Protein AF-A0A1I4SY49-F1 (afdb_monomer)

Mean predicted aligned error: 6.99 Å

pLDDT: mean 83.13, std 15.23, range [40.5, 94.81]

Organism: NCBI:txid758825

Sequence (62 aa):
MRNSWPAHRLGGNESYPNLFQPYGGFPDGVKVDNGYITLPDLPGIGFEGKADLYAEMIKLAV

InterPro domains:
  IPR036849 Enolase-like, C-terminal domain superfamily [G3DSA:3.20.20.120] (4-61)
  IPR036849 Enolase-like, C-terminal domain super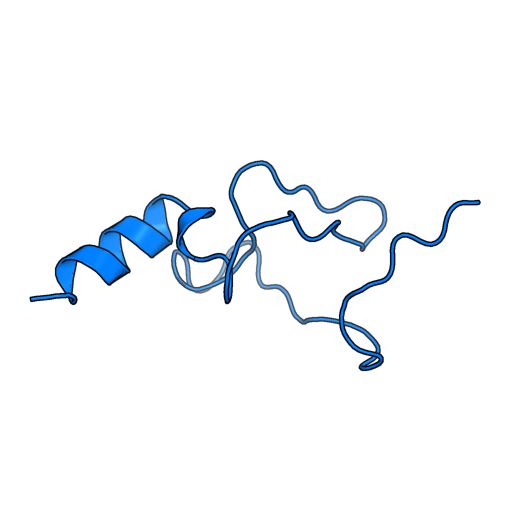family [SSF51604] (18-57)

Solvent-accessible surface area (backbone atoms only — not comparable to full-atom values): 4383 Å² total; per-residue (Å²): 136,82,86,83,73,89,68,74,100,68,90,76,80,91,79,44,93,90,47,65,75,60,81,48,70,71,38,66,89,64,58,79,55,97,92,40,65,73,83,74,99,50,76,84,93,31,56,80,46,21,67,70,38,31,55,56,54,52,75,70,59,128

Radius of gyration: 13.06 Å; Cα contacts (8 Å, |Δi|>4): 39; chains: 1; bounding box: 25×21×43 Å

Structure (mmCIF, N/CA/C/O backbone):
data_AF-A0A1I4SY49-F1
#
_entry.id   AF-A0A1I4SY49-F1
#
loop_
_atom_site.group_PDB
_atom_site.id
_atom_site.type_symbol
_atom_site.label_atom_id
_atom_site.label_alt_id
_atom_site.label_comp_id
_atom_site.label_asym_id
_atom_site.label_entity_id
_atom_site.label_seq_id
_atom_site.pdbx_PDB_ins_code
_atom_site.Cartn_x
_atom_site.Cartn_y
_atom_site.Cartn_z
_atom_site.occupancy
_atom_site.B_iso_or_equiv
_atom_site.auth_seq_id
_atom_site.auth_comp_id
_atom_site.auth_asym_id
_atom_site.auth_atom_id
_atom_site.pdbx_PDB_model_num
ATOM 1 N N . MET A 1 1 ? 0.139 -8.006 -26.357 1.00 40.97 1 MET A N 1
ATOM 2 C CA . MET A 1 1 ? 0.792 -7.173 -25.326 1.00 40.97 1 MET A CA 1
ATOM 3 C C . MET A 1 1 ? -0.303 -6.329 -24.693 1.00 40.97 1 MET A C 1
ATOM 5 O O . MET A 1 1 ? -0.742 -5.369 -25.308 1.00 40.97 1 MET A O 1
ATOM 9 N N . ARG A 1 2 ? -0.905 -6.798 -23.593 1.00 40.50 2 ARG A N 1
ATOM 10 C CA . ARG A 1 2 ? -2.047 -6.115 -22.967 1.00 40.50 2 ARG A CA 1
ATOM 11 C C . ARG A 1 2 ? -1.511 -5.147 -21.919 1.00 40.50 2 ARG A C 1
ATOM 13 O O . ARG A 1 2 ? -0.869 -5.574 -20.970 1.00 40.50 2 ARG A O 1
ATOM 20 N N . ASN A 1 3 ? -1.764 -3.865 -22.152 1.00 42.25 3 ASN A N 1
ATOM 21 C CA . ASN A 1 3 ? -1.413 -2.754 -21.280 1.00 42.25 3 ASN A CA 1
ATOM 22 C C . ASN A 1 3 ? -2.235 -2.832 -19.986 1.00 42.25 3 ASN A C 1
ATOM 24 O O . ASN A 1 3 ? -3.340 -2.300 -19.921 1.00 42.25 3 ASN A O 1
ATOM 28 N N . SER A 1 4 ? -1.719 -3.492 -18.955 1.00 46.41 4 SER A N 1
ATOM 29 C CA . SER A 1 4 ? -2.208 -3.333 -17.585 1.00 46.41 4 SER A CA 1
ATOM 30 C C . SER A 1 4 ? -1.525 -2.114 -16.958 1.00 46.41 4 SER A C 1
ATOM 32 O O . SER A 1 4 ? -0.606 -2.256 -16.160 1.00 46.41 4 SER A O 1
ATOM 34 N N . TRP A 1 5 ? -1.933 -0.905 -17.360 1.00 52.75 5 TRP A N 1
ATOM 35 C CA . TRP A 1 5 ? -1.542 0.328 -16.666 1.00 52.75 5 TRP A CA 1
ATOM 36 C C . TRP A 1 5 ? -2.755 1.199 -16.334 1.00 52.75 5 TRP A C 1
ATOM 38 O O . TRP A 1 5 ? -3.118 2.077 -17.121 1.00 52.75 5 TRP A O 1
ATOM 48 N N . PRO A 1 6 ? -3.363 1.011 -15.153 1.00 51.59 6 PRO A N 1
ATOM 49 C CA . PRO A 1 6 ? -4.230 2.013 -14.569 1.00 51.59 6 PRO A CA 1
ATOM 50 C C . PRO A 1 6 ? -3.717 2.404 -13.176 1.00 51.59 6 PRO A C 1
ATOM 52 O O . PRO A 1 6 ? -4.465 2.398 -12.213 1.00 51.59 6 PRO A O 1
ATOM 55 N N . ALA A 1 7 ? -2.438 2.751 -13.048 1.00 51.25 7 ALA A N 1
ATOM 56 C CA . ALA A 1 7 ? -2.022 3.672 -11.995 1.00 51.25 7 ALA A CA 1
ATOM 57 C C . ALA A 1 7 ? -1.912 5.032 -12.681 1.00 51.25 7 ALA A C 1
ATOM 59 O O . ALA A 1 7 ? -1.276 5.124 -13.731 1.00 51.25 7 ALA A O 1
ATOM 60 N N . HIS A 1 8 ? -2.615 6.049 -12.183 1.00 56.22 8 HIS A N 1
ATOM 61 C CA . HIS A 1 8 ? -2.725 7.387 -12.781 1.00 56.22 8 HIS A CA 1
ATOM 62 C C . HIS A 1 8 ? -1.405 7.833 -13.427 1.00 56.22 8 HIS A C 1
ATOM 64 O O . HIS A 1 8 ? -0.365 7.531 -12.861 1.00 56.22 8 HIS A O 1
ATOM 70 N N . ARG A 1 9 ? -1.445 8.487 -14.602 1.00 59.47 9 ARG A N 1
ATOM 71 C CA . ARG A 1 9 ? -0.327 8.818 -15.528 1.00 59.47 9 ARG A CA 1
ATOM 72 C C . ARG A 1 9 ? 0.883 9.564 -14.905 1.00 59.47 9 ARG A C 1
ATOM 74 O O . ARG A 1 9 ? 1.264 10.632 -15.367 1.00 59.47 9 ARG A O 1
ATOM 81 N N . LEU A 1 10 ? 1.488 9.007 -13.868 1.00 78.81 10 LEU A N 1
ATOM 82 C CA . LEU A 1 10 ? 2.442 9.629 -12.953 1.00 78.81 10 LEU A CA 1
ATOM 83 C C . LEU A 1 10 ? 3.824 8.962 -13.043 1.00 78.81 10 LEU A C 1
ATOM 85 O O . LEU A 1 10 ? 4.767 9.426 -12.420 1.00 78.81 10 LEU A O 1
ATOM 89 N N . GLY A 1 11 ? 3.965 7.902 -13.849 1.00 80.94 11 GLY A N 1
ATOM 90 C CA . GLY A 1 11 ? 5.257 7.302 -14.201 1.00 80.94 11 GLY A CA 1
ATOM 91 C C . GLY A 1 11 ? 5.765 6.201 -13.266 1.00 80.94 11 GLY A C 1
ATOM 92 O O . GLY A 1 11 ? 6.675 5.477 -13.656 1.00 80.94 11 GLY A O 1
ATOM 93 N N . GLY A 1 12 ? 5.169 6.007 -12.087 1.00 83.81 12 GLY A N 1
ATOM 94 C CA . GLY A 1 12 ? 5.528 4.914 -11.179 1.00 83.81 12 GLY A CA 1
ATOM 95 C C . GLY A 1 12 ? 5.072 5.146 -9.740 1.00 83.81 12 GLY A C 1
ATOM 96 O O . GLY A 1 12 ? 4.377 6.117 -9.452 1.00 83.81 12 GLY A O 1
ATOM 97 N N . ASN A 1 13 ? 5.472 4.237 -8.850 1.00 85.56 13 ASN A N 1
ATOM 98 C CA . ASN A 1 13 ? 5.298 4.339 -7.402 1.00 85.56 13 ASN A CA 1
ATOM 99 C C . ASN A 1 13 ? 6.548 3.785 -6.706 1.00 85.56 13 ASN A C 1
ATOM 101 O O . ASN A 1 13 ? 7.065 2.744 -7.114 1.00 85.56 13 ASN A O 1
ATOM 105 N N . GLU A 1 14 ? 7.016 4.459 -5.661 1.00 88.44 14 GLU A N 1
ATOM 106 C CA . GLU A 1 14 ? 8.158 3.998 -4.874 1.00 88.44 14 GLU A CA 1
ATOM 107 C C . GLU A 1 14 ? 7.735 2.870 -3.924 1.00 88.44 14 GLU A C 1
ATOM 109 O O . GLU A 1 14 ? 6.657 2.905 -3.328 1.00 88.44 14 GLU A O 1
ATOM 114 N N . SER A 1 15 ? 8.570 1.838 -3.797 1.00 85.62 15 SER A N 1
ATOM 115 C CA . SER A 1 15 ? 8.292 0.693 -2.933 1.00 85.62 15 SER A CA 1
ATOM 116 C C . SER A 1 15 ? 9.515 0.336 -2.101 1.00 85.62 15 SER A C 1
ATOM 118 O O . SER A 1 15 ? 10.630 0.262 -2.617 1.00 85.62 15 SER A O 1
ATOM 120 N N . TYR A 1 16 ? 9.279 0.072 -0.815 1.00 87.00 16 TYR A N 1
ATOM 121 C CA . TYR A 1 16 ? 10.289 -0.297 0.170 1.00 87.00 16 TYR A CA 1
ATOM 122 C C . TYR A 1 16 ? 9.955 -1.677 0.759 1.00 87.00 16 TYR A C 1
ATOM 124 O O . TYR A 1 16 ? 9.280 -1.752 1.784 1.00 87.00 16 TYR A O 1
ATOM 132 N N . PRO A 1 17 ? 10.397 -2.791 0.144 1.00 82.38 17 PRO A N 1
ATOM 133 C CA . PRO A 1 17 ? 9.933 -4.130 0.526 1.00 82.38 17 PRO A CA 1
ATOM 134 C C . PRO A 1 17 ? 10.187 -4.485 1.997 1.00 82.38 17 PRO A C 1
ATOM 136 O O . PRO A 1 17 ? 9.346 -5.099 2.647 1.00 82.38 17 PRO A O 1
ATOM 139 N N . ASN A 1 18 ? 11.331 -4.049 2.529 1.00 81.19 18 ASN A N 1
ATOM 140 C CA . ASN A 1 18 ? 11.822 -4.462 3.844 1.00 81.19 18 ASN A CA 1
ATOM 141 C C . ASN A 1 18 ? 11.866 -3.323 4.876 1.00 81.19 18 ASN A C 1
ATOM 143 O O . ASN A 1 18 ? 12.391 -3.522 5.968 1.00 81.19 18 ASN A O 1
ATOM 147 N N . LEU A 1 19 ? 11.365 -2.129 4.546 1.00 84.06 19 LEU A N 1
ATOM 148 C CA . LEU A 1 19 ? 11.372 -0.978 5.454 1.00 84.06 19 LEU A CA 1
ATOM 149 C C . LEU A 1 19 ? 9.939 -0.521 5.733 1.00 84.06 19 LEU A C 1
ATOM 151 O O . LEU A 1 19 ? 9.082 -0.576 4.857 1.00 84.06 19 LEU A O 1
ATOM 155 N N . PHE A 1 20 ? 9.703 -0.050 6.959 1.00 86.69 20 PHE A N 1
ATOM 156 C CA . PHE A 1 20 ? 8.438 0.560 7.396 1.00 86.69 20 PHE A CA 1
ATOM 157 C C . PHE A 1 20 ? 7.203 -0.355 7.356 1.00 86.69 20 PHE A C 1
ATOM 159 O O . PHE A 1 20 ? 6.078 0.131 7.254 1.00 86.69 20 PHE A O 1
ATOM 166 N N . GLN A 1 21 ? 7.381 -1.673 7.471 1.00 90.19 21 GLN A N 1
ATOM 167 C CA . GLN A 1 21 ? 6.252 -2.585 7.685 1.00 90.19 21 GLN A CA 1
ATOM 168 C C . GLN A 1 21 ? 5.545 -2.267 9.021 1.00 90.19 21 GLN A C 1
ATOM 170 O O . GLN A 1 21 ? 6.234 -1.954 9.996 1.00 90.19 21 GLN A O 1
ATOM 175 N N . PRO A 1 22 ? 4.201 -2.341 9.091 1.00 91.06 22 PRO A N 1
ATOM 176 C CA . PRO A 1 22 ? 3.270 -2.779 8.040 1.00 91.06 22 PRO A CA 1
ATOM 177 C C . PRO A 1 22 ? 2.787 -1.665 7.081 1.00 91.06 22 PRO A C 1
ATOM 179 O O . PRO A 1 22 ? 1.943 -1.928 6.229 1.00 91.06 22 PRO A O 1
ATOM 182 N N . TYR A 1 23 ? 3.287 -0.432 7.199 1.00 89.56 23 TYR A N 1
ATOM 183 C CA . TYR A 1 23 ? 2.745 0.767 6.532 1.00 89.56 23 TYR A CA 1
ATOM 184 C C . TYR A 1 23 ? 3.168 0.957 5.068 1.00 89.56 23 TYR A C 1
ATOM 186 O O . TYR A 1 23 ? 2.576 1.766 4.357 1.00 89.56 23 TYR A O 1
ATOM 194 N N . GLY A 1 24 ? 4.196 0.237 4.617 1.00 86.38 24 GLY A N 1
ATOM 195 C CA . GLY A 1 24 ? 4.615 0.182 3.217 1.00 86.38 24 GLY A CA 1
ATOM 196 C C . GLY A 1 24 ? 4.164 -1.100 2.511 1.00 86.38 24 GLY A C 1
ATOM 197 O O . GLY A 1 24 ? 3.669 -2.038 3.131 1.00 86.38 24 GLY A O 1
ATOM 198 N N . GLY A 1 25 ? 4.404 -1.173 1.203 1.00 90.19 25 GLY A N 1
ATOM 199 C CA . GLY A 1 25 ? 4.114 -2.359 0.392 1.00 90.19 25 GLY A CA 1
ATOM 200 C C . GLY A 1 25 ? 2.762 -2.306 -0.321 1.00 90.19 25 GLY A C 1
ATOM 201 O O . GLY A 1 25 ? 2.195 -1.236 -0.528 1.00 90.19 25 GLY A O 1
ATOM 202 N N . PHE A 1 26 ? 2.286 -3.471 -0.753 1.00 90.94 26 PHE A N 1
ATOM 203 C CA . PHE A 1 26 ? 1.075 -3.644 -1.562 1.00 90.94 26 PHE A CA 1
ATOM 204 C C . PHE A 1 26 ? 0.120 -4.636 -0.880 1.00 90.94 26 PHE A C 1
ATOM 206 O O . PHE A 1 26 ? 0.559 -5.331 0.039 1.00 90.94 26 PHE A O 1
ATOM 213 N N . PRO A 1 27 ? -1.153 -4.721 -1.317 1.00 92.44 27 PRO A N 1
ATOM 214 C CA . PRO A 1 27 ? -2.085 -5.740 -0.843 1.00 92.44 27 PRO A CA 1
ATOM 215 C C . PRO A 1 27 ? -1.507 -7.158 -0.898 1.00 92.44 27 PRO A C 1
ATOM 217 O O . PRO A 1 27 ? -0.708 -7.492 -1.778 1.00 92.44 27 PRO A O 1
ATOM 220 N N . ASP A 1 28 ? -1.940 -8.001 0.031 1.00 89.25 28 ASP A N 1
ATOM 221 C CA . ASP A 1 28 ? -1.493 -9.379 0.153 1.00 89.25 28 ASP A CA 1
ATOM 222 C C . ASP A 1 28 ? -1.752 -10.153 -1.145 1.00 89.25 28 ASP A C 1
ATOM 224 O O . ASP A 1 28 ? -2.779 -10.013 -1.812 1.00 89.25 28 ASP A O 1
ATOM 228 N N . GLY A 1 29 ? -0.782 -10.978 -1.539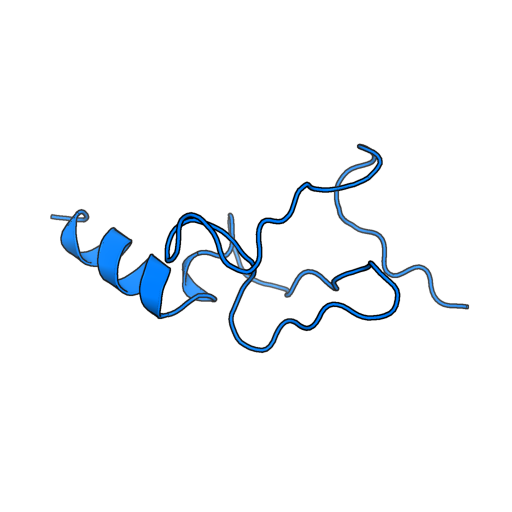 1.00 87.75 29 GLY A N 1
ATOM 229 C CA . GLY A 1 29 ? -0.842 -11.750 -2.781 1.00 87.75 29 GLY A CA 1
ATOM 230 C C . GLY A 1 29 ? -0.486 -10.965 -4.050 1.00 87.75 29 GLY A C 1
ATOM 231 O O . GLY A 1 29 ? -0.217 -11.599 -5.075 1.00 87.75 29 GLY A O 1
ATOM 232 N N . VAL A 1 30 ? -0.390 -9.630 -3.998 1.00 89.62 30 VAL A N 1
ATOM 233 C CA . VAL A 1 30 ? 0.182 -8.838 -5.096 1.00 89.62 30 VAL A CA 1
ATOM 234 C C . VAL A 1 30 ? 1.679 -9.117 -5.179 1.00 89.62 30 VAL A C 1
ATOM 236 O O . VAL A 1 30 ? 2.421 -8.990 -4.206 1.00 89.62 30 VAL A O 1
ATOM 239 N N . LYS A 1 31 ? 2.135 -9.502 -6.371 1.00 89.62 31 LYS A N 1
ATOM 240 C CA . LYS A 1 31 ? 3.547 -9.752 -6.662 1.00 89.62 31 LYS A CA 1
ATOM 241 C C . LYS A 1 31 ? 4.063 -8.710 -7.636 1.00 89.62 31 LYS A C 1
ATOM 243 O O . LYS A 1 31 ? 3.353 -8.306 -8.555 1.00 89.62 31 LYS A O 1
ATOM 248 N N . VAL A 1 32 ? 5.315 -8.314 -7.437 1.00 88.94 32 VAL A N 1
ATOM 249 C CA . VAL A 1 32 ? 6.061 -7.546 -8.431 1.00 88.94 32 VAL A CA 1
ATOM 250 C C . VAL A 1 32 ? 6.491 -8.509 -9.535 1.00 88.94 32 VAL A C 1
ATOM 252 O O . VAL A 1 32 ? 7.216 -9.466 -9.267 1.00 88.94 32 VAL A O 1
ATOM 255 N N . ASP A 1 33 ? 6.048 -8.254 -10.762 1.00 90.50 33 ASP A N 1
ATOM 256 C CA . ASP A 1 33 ? 6.471 -8.959 -11.970 1.00 90.50 33 ASP A CA 1
ATOM 257 C C . ASP A 1 33 ? 7.116 -7.957 -12.930 1.00 90.50 33 ASP A C 1
ATOM 259 O O . ASP A 1 33 ? 6.518 -6.945 -13.299 1.00 90.50 33 ASP A O 1
ATOM 263 N N . ASN A 1 34 ? 8.374 -8.218 -13.287 1.00 89.75 34 ASN A N 1
ATOM 264 C CA . ASN A 1 34 ? 9.176 -7.376 -14.170 1.00 89.75 34 ASN A CA 1
ATOM 265 C C . ASN A 1 34 ? 9.162 -5.875 -13.794 1.00 89.75 34 ASN A C 1
ATOM 267 O O . ASN A 1 34 ? 9.074 -5.006 -14.657 1.00 89.75 34 ASN A O 1
ATOM 271 N N . GLY A 1 35 ? 9.214 -5.570 -12.491 1.00 88.44 35 GLY A N 1
ATOM 272 C CA . GLY A 1 35 ? 9.206 -4.196 -11.971 1.00 88.44 35 GLY A CA 1
ATOM 273 C C . GLY A 1 35 ? 7.827 -3.53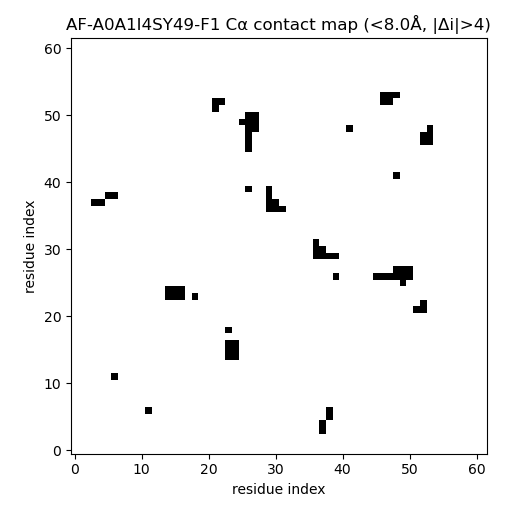0 -11.907 1.00 88.44 35 GLY A C 1
ATOM 274 O O . GLY A 1 35 ? 7.737 -2.365 -11.526 1.00 88.44 35 GLY A O 1
ATOM 275 N N . TYR A 1 36 ? 6.756 -4.255 -12.230 1.00 88.38 36 TYR A N 1
ATOM 276 C CA . TYR A 1 36 ? 5.387 -3.752 -12.213 1.00 88.38 36 TYR A CA 1
ATOM 277 C C . TYR A 1 36 ? 4.501 -4.570 -11.278 1.00 88.38 36 TYR A C 1
ATOM 279 O O . TYR A 1 36 ? 4.720 -5.758 -11.052 1.00 88.38 36 TYR A O 1
ATOM 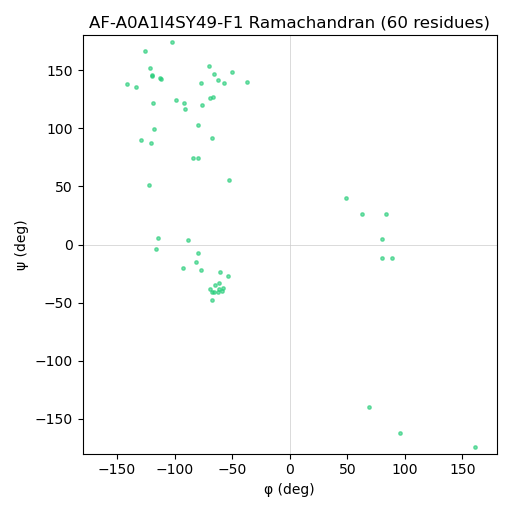287 N N . ILE A 1 37 ? 3.468 -3.925 -10.744 1.00 89.00 37 ILE A N 1
ATOM 288 C CA . ILE A 1 37 ? 2.405 -4.574 -9.977 1.00 89.00 37 ILE A CA 1
ATOM 289 C C . ILE A 1 37 ? 1.073 -4.331 -10.674 1.00 89.00 37 ILE A C 1
ATOM 291 O O . ILE A 1 37 ? 0.855 -3.276 -11.272 1.00 89.00 37 ILE A O 1
ATOM 295 N N . THR A 1 38 ? 0.176 -5.310 -10.591 1.00 89.25 38 THR A N 1
ATOM 296 C CA . THR A 1 38 ? -1.217 -5.124 -11.004 1.00 89.25 38 THR A CA 1
ATOM 297 C C . THR A 1 38 ? -2.014 -4.692 -9.786 1.00 89.25 38 THR A C 1
ATOM 299 O O . THR A 1 38 ? -2.030 -5.406 -8.784 1.00 89.25 38 THR A O 1
ATOM 302 N N . LEU A 1 39 ? -2.651 -3.523 -9.864 1.00 88.06 39 LEU A N 1
ATOM 303 C CA . LEU A 1 39 ? -3.533 -3.059 -8.801 1.00 88.06 39 LEU A CA 1
ATOM 304 C C . LEU A 1 39 ? -4.766 -3.973 -8.733 1.00 88.06 39 LEU A C 1
ATOM 306 O O . LEU A 1 39 ? -5.401 -4.191 -9.770 1.00 88.06 39 LEU A O 1
ATOM 310 N N . PRO A 1 40 ? -5.091 -4.531 -7.556 1.00 87.38 40 PRO A N 1
ATOM 311 C CA . PRO A 1 40 ? -6.310 -5.301 -7.387 1.00 87.38 40 PRO A CA 1
ATOM 312 C C . PRO A 1 40 ? -7.530 -4.376 -7.453 1.00 87.38 40 PRO A C 1
ATOM 314 O O . PRO A 1 40 ? -7.446 -3.193 -7.123 1.00 87.38 40 PRO A O 1
ATOM 317 N N . ASP A 1 41 ? -8.670 -4.930 -7.860 1.00 91.75 41 ASP A N 1
ATOM 318 C CA . ASP A 1 41 ? -9.947 -4.214 -7.894 1.00 91.75 41 ASP A CA 1
ATOM 319 C C . ASP A 1 41 ? -10.557 -4.170 -6.484 1.00 91.75 41 ASP A C 1
ATOM 321 O O . ASP A 1 41 ? -11.447 -4.946 -6.136 1.00 91.75 41 ASP A O 1
ATOM 325 N N . LEU A 1 42 ? -9.977 -3.322 -5.631 1.00 90.81 42 LEU A N 1
ATOM 326 C CA . LEU A 1 42 ? -10.437 -3.068 -4.268 1.00 90.81 42 LEU A CA 1
ATOM 327 C C . LEU A 1 42 ? -10.993 -1.644 -4.162 1.00 90.81 42 LEU A C 1
ATOM 329 O O . LEU A 1 42 ? -10.434 -0.720 -4.759 1.00 90.81 42 LEU A O 1
ATOM 333 N N . PRO A 1 43 ? -12.073 -1.435 -3.392 1.00 93.06 43 PRO A N 1
ATOM 334 C CA . PRO A 1 43 ? -12.616 -0.103 -3.188 1.00 93.06 43 PRO A CA 1
ATOM 335 C C . PRO A 1 43 ? -11.635 0.788 -2.410 1.00 93.06 43 PRO A C 1
ATOM 337 O O . PRO A 1 43 ? -10.926 0.339 -1.510 1.00 93.06 43 PRO A O 1
ATOM 340 N N . GLY A 1 44 ? -11.642 2.086 -2.719 1.00 92.56 44 GLY A N 1
ATOM 341 C CA . GLY A 1 44 ? -10.826 3.075 -2.014 1.00 92.56 44 GLY A CA 1
ATOM 342 C C . GLY A 1 44 ? -9.325 2.915 -2.272 1.00 92.56 44 GLY A C 1
ATOM 343 O O . GLY A 1 44 ? -8.903 2.687 -3.402 1.00 92.56 44 GLY A O 1
ATOM 344 N N . ILE A 1 45 ? -8.515 3.090 -1.222 1.00 92.06 45 ILE A N 1
ATOM 345 C CA . ILE A 1 45 ? -7.051 2.924 -1.293 1.00 92.06 45 ILE A CA 1
ATOM 346 C C . ILE A 1 45 ? -6.663 1.431 -1.291 1.00 92.06 45 ILE A C 1
ATOM 348 O O . ILE A 1 45 ? -5.590 1.076 -1.775 1.00 92.06 45 ILE A O 1
ATOM 352 N N . GLY A 1 46 ? -7.541 0.552 -0.790 1.00 92.56 46 GLY A N 1
ATOM 353 C CA . GLY A 1 46 ? -7.308 -0.892 -0.724 1.00 92.56 46 GLY A CA 1
ATOM 354 C C . GLY A 1 46 ? -6.503 -1.349 0.495 1.00 92.56 46 GLY A C 1
ATOM 355 O O . GLY A 1 46 ? -5.840 -2.385 0.427 1.00 92.56 46 GLY A O 1
ATOM 356 N N . PHE A 1 47 ? -6.544 -0.606 1.606 1.00 93.94 47 PHE A N 1
ATOM 357 C CA . PHE A 1 47 ? -5.858 -0.992 2.845 1.00 93.94 47 PHE A CA 1
ATOM 358 C C . PHE A 1 47 ? -6.371 -2.319 3.407 1.00 93.94 47 PHE A C 1
ATOM 360 O O . PHE A 1 47 ? -5.587 -3.108 3.925 1.00 93.94 47 PHE A O 1
ATOM 367 N N . GLU A 1 48 ? -7.658 -2.599 3.219 1.00 93.62 48 GLU A N 1
ATOM 368 C CA . GLU A 1 48 ? -8.344 -3.850 3.547 1.00 93.62 48 GLU A CA 1
ATOM 369 C C . GLU A 1 48 ? -7.663 -5.076 2.927 1.00 93.62 48 GLU A C 1
ATOM 371 O O . GLU A 1 48 ? -7.763 -6.181 3.454 1.00 93.62 48 GLU A O 1
ATOM 376 N N . GLY A 1 49 ? -6.970 -4.892 1.800 1.00 92.81 49 GLY A N 1
ATOM 377 C CA . GLY A 1 49 ? -6.258 -5.956 1.107 1.00 92.81 49 GLY A CA 1
ATOM 378 C C . GLY A 1 49 ? -4.906 -6.315 1.719 1.00 92.81 49 GLY A C 1
ATOM 379 O O . GLY A 1 49 ? -4.302 -7.274 1.255 1.00 92.81 49 GLY A O 1
ATOM 380 N N . LYS A 1 50 ? -4.405 -5.569 2.711 1.00 94.81 50 LYS A N 1
ATOM 381 C CA . LYS A 1 50 ? -3.131 -5.824 3.400 1.00 94.81 50 LYS A CA 1
ATOM 382 C C . LYS A 1 50 ? -3.408 -6.094 4.879 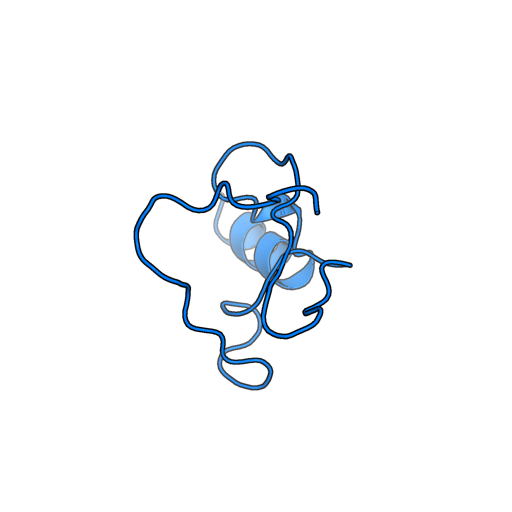1.00 94.81 50 LYS A C 1
ATOM 384 O O . LYS A 1 50 ? -3.641 -5.161 5.647 1.00 94.81 50 LYS A O 1
ATOM 389 N N . ALA A 1 51 ? -3.434 -7.365 5.276 1.00 94.31 51 ALA A N 1
ATOM 390 C CA . ALA A 1 51 ? -4.034 -7.793 6.541 1.00 94.31 51 ALA A CA 1
ATOM 391 C C . ALA A 1 51 ? -3.355 -7.196 7.784 1.00 94.31 51 ALA A C 1
ATOM 393 O O . ALA A 1 51 ? -4.034 -6.797 8.729 1.00 94.31 51 ALA A O 1
ATOM 394 N N . ASP A 1 52 ? -2.025 -7.112 7.784 1.00 94.06 52 ASP A N 1
ATOM 395 C CA . ASP A 1 52 ? -1.241 -6.538 8.882 1.00 94.06 52 ASP A CA 1
ATOM 396 C C . ASP A 1 52 ? -1.458 -5.022 9.020 1.00 94.06 52 ASP A C 1
ATOM 398 O O . ASP A 1 52 ? -1.626 -4.523 10.131 1.00 94.06 52 ASP A O 1
ATOM 402 N N . LEU A 1 53 ? -1.531 -4.294 7.903 1.00 93.75 53 LEU A N 1
ATOM 403 C CA . LEU A 1 53 ? -1.845 -2.866 7.892 1.00 93.75 53 LEU A CA 1
ATOM 404 C C . LEU A 1 53 ? -3.287 -2.610 8.332 1.00 93.75 53 LEU A C 1
ATOM 406 O O . LEU A 1 53 ? -3.534 -1.760 9.188 1.00 93.75 53 LEU A O 1
ATOM 410 N N . TYR A 1 54 ? -4.239 -3.355 7.775 1.00 94.12 54 TYR A N 1
ATOM 411 C CA . TYR A 1 54 ? -5.652 -3.183 8.090 1.00 94.12 54 TYR A CA 1
ATOM 412 C C . TYR A 1 54 ? -5.944 -3.440 9.570 1.00 94.12 54 TYR A C 1
ATOM 414 O O . TYR A 1 54 ? -6.702 -2.693 10.189 1.00 94.12 54 TYR A O 1
ATOM 422 N N . ALA A 1 55 ? -5.284 -4.437 10.170 1.00 94.00 55 ALA A N 1
ATOM 423 C CA . ALA A 1 55 ? -5.393 -4.707 11.599 1.00 94.00 55 ALA A CA 1
ATOM 424 C C . ALA A 1 55 ? -4.971 -3.503 12.460 1.00 94.00 55 ALA A C 1
ATOM 426 O O . ALA A 1 55 ? -5.633 -3.211 13.455 1.00 94.00 55 ALA A O 1
ATOM 427 N N . GLU A 1 56 ? -3.914 -2.776 12.082 1.00 94.50 56 GLU A N 1
ATOM 428 C CA . GLU A 1 56 ? -3.514 -1.546 12.780 1.00 94.50 56 GLU A CA 1
ATOM 429 C C . GLU A 1 56 ? -4.511 -0.404 12.563 1.00 94.50 56 GLU A C 1
ATOM 431 O O . GLU A 1 56 ? -4.816 0.335 13.496 1.00 94.50 56 GLU A O 1
ATOM 436 N N . MET A 1 57 ? -5.073 -0.277 11.360 1.00 93.50 57 MET A N 1
ATOM 437 C CA . MET A 1 57 ? -6.067 0.760 11.068 1.00 93.50 57 MET A CA 1
ATOM 438 C C . MET A 1 57 ? -7.366 0.564 11.853 1.00 93.50 57 MET A C 1
ATOM 440 O O . MET A 1 57 ? -7.906 1.533 12.384 1.00 93.50 57 MET A O 1
ATOM 444 N N . ILE A 1 58 ? -7.841 -0.677 11.988 1.00 93.88 58 ILE A N 1
ATOM 445 C CA . ILE A 1 58 ? -9.045 -0.987 12.770 1.00 93.88 58 ILE A CA 1
ATOM 446 C C . ILE A 1 58 ? -8.848 -0.689 14.257 1.00 93.88 58 ILE A C 1
ATOM 448 O O . ILE A 1 58 ? -9.772 -0.193 14.887 1.00 93.88 58 ILE A O 1
ATOM 452 N N . LYS A 1 59 ? -7.651 -0.892 14.824 1.00 93.31 59 LYS A N 1
ATOM 453 C CA . LYS A 1 59 ? -7.373 -0.519 16.229 1.00 93.31 59 LYS A CA 1
ATOM 454 C C . LYS A 1 59 ? -7.534 0.980 16.504 1.00 93.31 59 LYS A C 1
ATOM 456 O O . LYS A 1 59 ? -7.719 1.362 17.656 1.00 93.31 59 LYS A O 1
ATOM 461 N N . LEU A 1 60 ? -7.407 1.817 15.476 1.00 91.25 60 LEU A N 1
ATOM 462 C CA . LEU A 1 60 ? -7.535 3.274 15.570 1.00 91.25 6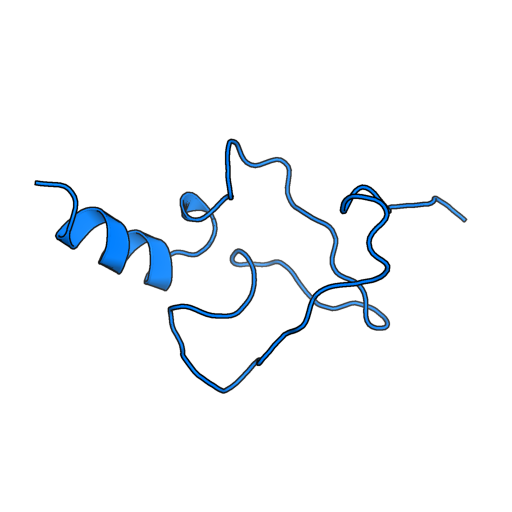0 LEU A CA 1
ATOM 463 C C . LEU A 1 60 ? -8.959 3.760 15.275 1.00 91.25 60 LEU A C 1
ATOM 465 O O . LEU A 1 60 ? -9.313 4.879 15.651 1.00 91.25 60 LEU A O 1
ATOM 469 N N . ALA A 1 61 ? -9.759 2.943 14.591 1.00 77.50 61 ALA A N 1
ATOM 470 C CA . ALA A 1 61 ? -11.165 3.208 14.349 1.00 77.50 61 ALA A CA 1
ATOM 471 C C . ALA A 1 61 ? -11.953 2.826 15.611 1.00 77.50 61 ALA A C 1
ATOM 473 O O . ALA A 1 61 ? -12.123 1.651 15.919 1.00 77.50 61 ALA A O 1
ATOM 474 N N . VAL A 1 62 ? -12.338 3.857 16.360 1.00 59.53 62 VAL A N 1
ATOM 475 C CA . VAL A 1 62 ? -13.030 3.805 17.659 1.00 59.53 62 VAL A CA 1
ATOM 476 C C . VAL A 1 62 ? -14.267 2.908 17.646 1.00 59.53 62 VAL A C 1
ATOM 478 O O . VAL A 1 62 ? -15.089 3.070 16.715 1.00 59.53 62 VAL A O 1
#

Nearest PDB structures (foldseek):
  1tzz-assembly2_B  TM=9.774E-01  e=9.232E-05  Bradyrhizobium japonicum
  4kem-assembly1_B  TM=9.719E-01  e=1.140E-03  Azospirillum sp. B510

Foldseek 3Di:
DDDLDDPPPPPDDDFDPPPDPPVTDAFPPFDQDPNDTRHDPDPDPCLVRHPRSVVVVVVVVD

Secondary structure (DSSP, 8-state):
------S-SSS-----TTSSTTTSS-STT---BTTB-PPP--STT-GGGSHHHHHHHHHH--

=== Feature glossary ===
The record interleaves many kinds of information about one protein. Here is each kind framed as the question it answers.

Q: What does the local fold look like, residue by residue?
A: The Foldseek 3Di string encodes local tertiary geometry as a 20-letter alphabet — one character per residue — derived from the relative positions of nearby Cα atoms. Unlike the amino-acid sequence, 3Di is a direct function of the 3D structure, so two proteins with the same fold have similar 3Di strings even at low sequence identity.

Q: Which residues are in helices, strands, or loops?
A: The SS8 string is DSSP's per-residue secondary-structure call. α-helix (H) means an i→i+4 H-bond ladder; β-strand (E) means the residue participates in a β-sheet; 3₁₀ (G) and π (I) are tighter and wider helices; T/S are turns/bends; '-' is loop.

Q: How big and how compact is the whole molecule?
A: Radius of gyration (Rg) is the root-mean-square distance of Cα atoms from their centroid — a single number for overall size and compactness. A globular domain of N residues has Rg ≈ 2.2·N^0.38 Å; an extended or disordered chain has a much larger Rg. The Cα contact count is the number of residue pairs whose Cα atoms are within 8 Å and are more than four positions apart in sequence — a standard proxy for tertiary packing density. The bounding box is the smallest axis-aligned box enclosing all Cα atoms.

Q: Where is each backbone atom in 3D?
A: Structure coordinates are given as an mmCIF _atom_site loop: one row per atom with element, residue name, chain id, sequence number, and x/y/z position in Å. Only the four main-chain atoms per residue are included here; side chains are omitted to keep the record compact.

Q: What is the amino-acid chain?
A: Primary structure: the covalent order of the twenty standard amino acids along the backbone. Two proteins with the same sequence will (almost always) fold to the same structure; two with 30% identity often share a fold but not the details.

Q: What if only a Cα trace is available?
A: Three-state secondary structure (P-SEA) collapses the eight DSSP classes into helix (a), strand (b), and coil (c). P-SEA assigns these from Cα geometry alone — di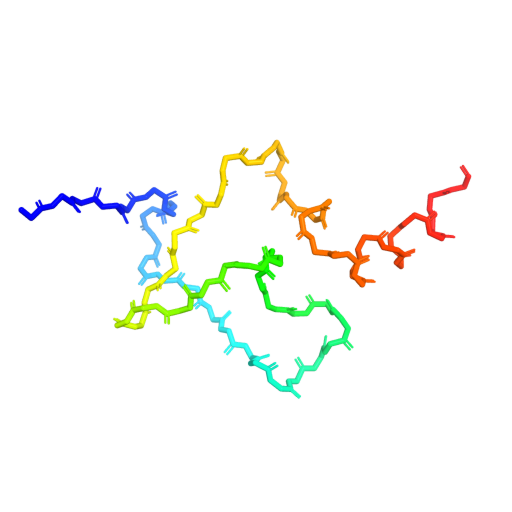stances and angles — without requiring backbone oxygens, so it works on any Cα trace.

Q: What family and function is it annotated with?
A: Database cross-references. InterPro integrates a dozen domain/family signature databases into unified entries with residue-range hits. GO terms attach function/process/location labels with evidence codes. CATH codes position the fold in a four-level structural taxonomy. Organism is the NCBI-taxonomy species name.

Q: How confident is the AlphaFold model at each residue?
A: pLDDT is the predicted lDDT-Cα score: AlphaFold's confidence that the local environment of each residue (all inter-atomic distances within 15 Å) is correctly placed. It is a per-residue number between 0 and 100, with higher meaning more reliable.

Q: How mobile is each atom in the crystal?
A: B-factor (Debye–Waller factor) reflects atomic displacement in the crystal lattice. It is an experimental observable (units Å²), not a prediction;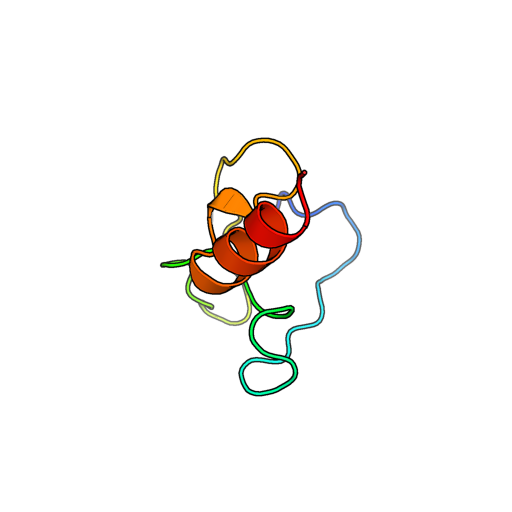 low values mean the atom is pinned down, high values mean it moves or is heterogeneous across the crystal.

Q: Which residues are buried vs exposed?
A: SASA measures how much of the protein is reachable by solvent. It is computed by rolling a water-sized probe over the atomic surface and summing the exposed area (Å²). Per-residue SASA distinguishes core (buried, low SASA) from surface (exposed, high SASA) residues; total SASA is a whole-molecule size measure.

Q: What do the diagnostic plots show?
A: Plot images: a contact map (which residues are close in 3D, as an N×N binary image), a Ramachandran scatter (backbone torsion angles, revealing secondary-structure composition at a glance), and — for AlphaFold structures — a PAE heatmap (pairwise prediction confidence).

Q: What known structures does this most resemble?
A: The Foldseek neighbor list gives the closest experimentally determined structures in the PDB, ranked by structural alignment. TM-score near 1 means near-identical fold; near 0.3 means only rough topology match. This is how one finds what a novel AlphaFold prediction most resembles in the solved-structure universe.

Q: Are the domains correctly placed relative to each other?
A: Predicted aligned error is AlphaFold's pairwise confidence. Unlike pLDDT (per-residue), PAE is per-residue-pair and captures whether two parts of the structure are correctly placed relative to each other. Units are ångströms of expected positional error.

Q: What do the rendered images show?
A: Structure images are PyMOL renders from six orthogonal camera directions. Cartoon representation draws helices as coils and strands as arrows; sticks shows the backbone as bonds; surface shows the solvent-e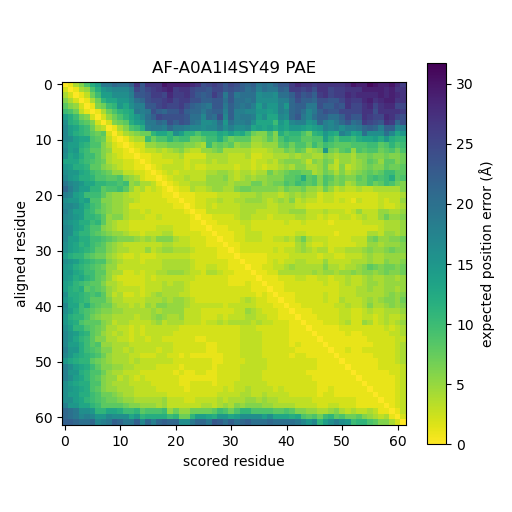xcluded envelope. Rainbow coloring maps sequence position to hue (blue→red, N→C); chain coloring assigns a distinct color per polypeptide.

Q: What are the backbone torsion angles?
A: φ (phi) and ψ (psi) are the two rotatable backbone dihedrals per residue: φ is the C(i-1)–N–Cα–C torsion, ψ is the N–Cα–C–N(i+1) torsion, both in degrees on (−180°, 180°]. α-helical residues cluster near (−60°, −45°); β-strand residues near (−120°, +130°). A Ramachandran plot is simply a scatter of (φ, ψ) for every residue.